Protein AF-A0A9D8W711-F1 (afdb_monomer_lite)

Secondary structure (DSSP, 8-state):
-HHHHHHHHHT--SS-THHHHHHTTSS--HHHHHTT-SSTTHHHHHHHHHHHHHTT-S-HHHHHHTTTTGGG---HHHHHHHHHHTTT---S-HHHHGGGGG-SSHHHHHHHHHHHHHH-HHHHHHHHHHHTS-S-HHHHHHHHHHHT--

Foldseek 3Di:
DLVVLCVLLVPDPVPDCVSLVVNLPDPDDLVVLLVPAPHPSLLSSLVSLLSNLVVVNHDPVSLQSLQVSLLVHDDLNSNLSNLVSCVRRLNHALVSLVVQCPPPDPSSVQSSLVSNCSRPVVVSVVVLVVQCPDPDPSSVVSSVVSVVPD

Sequence (150 aa):
MATDALAALYAFDGKRVAGLKALVKADIADADLLALLPGSHEIAATWVLKARLEAGLLGDAAQRQVFEPLPQLTEPDAILHLLQMVQLAPFASADDVRPFLTHKRTLVRVWALDALARLAPDEAAPLIEAALDDPSAAMRARARALATGS

pLDDT: mean 93.42, std 9.05, range [46.47, 98.62]

Radius of gyration: 15.82 Å; chains: 1; bounding box: 37×27×43 Å

Structure (mmCIF, N/CA/C/O backbone):
data_AF-A0A9D8W711-F1
#
_entry.id   AF-A0A9D8W711-F1
#
loop_
_atom_site.group_PDB
_atom_site.id
_atom_site.type_symbol
_atom_site.label_atom_id
_atom_site.label_alt_id
_atom_site.label_comp_id
_atom_site.label_asym_id
_atom_site.label_entity_id
_atom_site.label_seq_id
_atom_site.pdbx_PDB_ins_code
_atom_site.Cartn_x
_atom_site.Cartn_y
_atom_site.Cartn_z
_atom_site.occupancy
_atom_site.B_iso_or_equiv
_atom_site.auth_seq_id
_atom_site.auth_comp_id
_atom_site.auth_asym_id
_atom_site.auth_atom_id
_atom_site.pdbx_PDB_model_num
ATOM 1 N N . MET A 1 1 ? 19.440 -0.375 -24.097 1.00 46.47 1 MET A N 1
ATOM 2 C CA . MET A 1 1 ? 18.095 -0.971 -24.262 1.00 46.47 1 MET A CA 1
ATOM 3 C C . MET A 1 1 ? 17.145 -0.625 -23.117 1.00 46.47 1 MET A C 1
ATOM 5 O O . MET A 1 1 ? 16.000 -0.345 -23.426 1.00 46.47 1 MET A O 1
ATOM 9 N N . ALA A 1 2 ? 17.584 -0.538 -21.852 1.00 50.62 2 ALA A N 1
ATOM 10 C CA . ALA A 1 2 ? 16.719 -0.125 -20.729 1.00 50.62 2 ALA A CA 1
ATOM 11 C C . ALA A 1 2 ? 15.992 1.233 -20.916 1.00 50.62 2 ALA A C 1
ATOM 13 O O . ALA A 1 2 ? 14.893 1.432 -20.406 1.00 50.62 2 ALA A O 1
ATOM 14 N N . THR A 1 3 ? 16.577 2.157 -21.688 1.00 54.62 3 THR A N 1
ATOM 15 C CA . THR A 1 3 ? 16.094 3.536 -21.877 1.00 54.62 3 THR A CA 1
ATOM 16 C C . THR A 1 3 ? 14.669 3.653 -22.427 1.00 54.62 3 THR A C 1
ATOM 18 O O . THR A 1 3 ? 13.970 4.602 -22.086 1.00 54.62 3 THR A O 1
ATOM 21 N N . ASP A 1 4 ? 14.236 2.706 -23.263 1.00 64.06 4 ASP A N 1
ATOM 22 C CA . ASP A 1 4 ? 12.923 2.753 -23.928 1.00 64.06 4 ASP A CA 1
ATOM 23 C C . ASP A 1 4 ? 11.800 2.215 -23.017 1.00 64.06 4 ASP A C 1
ATOM 25 O O . ASP A 1 4 ? 10.657 2.662 -23.068 1.00 64.06 4 ASP A O 1
ATOM 29 N N . ALA A 1 5 ? 12.138 1.308 -22.093 1.00 67.38 5 ALA A N 1
ATOM 30 C CA . ALA A 1 5 ? 11.189 0.757 -21.130 1.00 67.38 5 ALA A CA 1
ATOM 31 C C . ALA A 1 5 ? 10.781 1.793 -20.063 1.00 67.38 5 ALA A C 1
ATOM 33 O O . ALA A 1 5 ? 9.602 1.915 -19.726 1.00 67.38 5 ALA A O 1
ATOM 34 N N . LEU A 1 6 ? 11.730 2.604 -19.580 1.00 78.44 6 LEU A N 1
ATOM 35 C CA . LEU A 1 6 ? 11.444 3.675 -18.615 1.00 78.44 6 LEU A CA 1
ATOM 36 C C . LEU A 1 6 ? 10.614 4.822 -19.225 1.00 78.44 6 LEU A C 1
ATOM 38 O O . LEU A 1 6 ? 9.893 5.507 -18.500 1.00 78.44 6 LEU A O 1
ATOM 42 N N . ALA A 1 7 ? 10.625 5.000 -20.553 1.00 83.56 7 ALA A N 1
ATOM 43 C CA . ALA A 1 7 ? 9.839 6.040 -21.222 1.00 83.56 7 ALA A CA 1
ATOM 44 C C . ALA A 1 7 ? 8.327 5.920 -20.944 1.00 83.56 7 ALA A C 1
ATOM 46 O O . ALA A 1 7 ? 7.639 6.934 -20.829 1.00 83.56 7 ALA A O 1
ATOM 47 N N . ALA A 1 8 ? 7.804 4.703 -20.755 1.00 82.75 8 ALA A N 1
ATOM 48 C CA . ALA A 1 8 ? 6.397 4.489 -20.413 1.00 82.75 8 ALA A CA 1
ATOM 49 C C . ALA A 1 8 ? 6.047 4.826 -18.945 1.00 82.75 8 ALA A C 1
ATOM 51 O O . ALA A 1 8 ? 4.877 5.083 -18.661 1.00 82.75 8 ALA A O 1
ATOM 52 N N . LEU A 1 9 ? 7.028 4.876 -18.030 1.00 85.25 9 LEU A N 1
ATOM 53 C CA . LEU A 1 9 ? 6.849 5.430 -16.676 1.00 85.25 9 LEU A CA 1
ATOM 54 C C . LEU A 1 9 ? 6.769 6.958 -16.738 1.00 85.25 9 LEU A C 1
ATOM 56 O O . LEU A 1 9 ? 5.884 7.561 -16.135 1.00 85.25 9 LEU A O 1
ATOM 60 N N . TYR A 1 10 ? 7.659 7.578 -17.516 1.00 86.25 10 TYR A N 1
ATOM 61 C CA . TYR A 1 10 ? 7.712 9.033 -17.685 1.00 86.25 10 TYR A CA 1
ATOM 62 C C . TYR A 1 10 ? 6.515 9.589 -18.471 1.00 86.25 10 TYR A C 1
ATOM 64 O O . TYR A 1 10 ? 6.085 10.711 -18.223 1.00 86.25 10 TYR A O 1
ATOM 72 N N . ALA A 1 11 ? 5.934 8.797 -19.378 1.00 87.12 11 ALA A N 1
ATOM 73 C CA . ALA A 1 11 ? 4.733 9.146 -20.137 1.00 87.12 11 ALA A CA 1
ATOM 74 C C . ALA A 1 11 ? 3.404 8.876 -19.394 1.00 87.12 11 ALA A C 1
ATOM 76 O O . ALA A 1 11 ? 2.330 9.064 -19.977 1.00 87.12 11 ALA A O 1
ATOM 77 N N . PHE A 1 12 ? 3.439 8.406 -18.140 1.00 88.81 12 PHE A N 1
ATOM 78 C CA . PHE A 1 12 ? 2.226 8.118 -17.375 1.00 88.81 12 PHE A CA 1
ATOM 79 C C . PHE A 1 12 ? 1.493 9.404 -16.963 1.00 88.81 12 PHE A C 1
ATOM 81 O O . PHE A 1 12 ? 2.056 10.296 -16.340 1.00 88.81 12 PHE A O 1
ATOM 88 N N . ASP A 1 13 ? 0.198 9.474 -17.275 1.00 85.38 13 ASP A N 1
ATOM 89 C CA . ASP A 1 13 ? -0.653 10.660 -17.099 1.00 85.38 13 ASP A CA 1
ATOM 90 C C . ASP A 1 13 ? -1.616 10.567 -15.899 1.00 85.38 13 ASP A C 1
ATOM 92 O O . ASP A 1 13 ? -2.645 11.246 -15.859 1.00 85.38 13 ASP A O 1
ATOM 96 N N . GLY A 1 14 ? -1.341 9.660 -14.958 1.00 85.31 14 GLY A N 1
ATOM 97 C CA . GLY A 1 14 ? -2.232 9.360 -13.835 1.00 85.31 14 GLY A CA 1
ATOM 98 C C . GLY A 1 14 ? -3.449 8.493 -14.191 1.00 85.31 14 GLY A C 1
ATOM 99 O O . GLY A 1 14 ? -4.233 8.173 -13.301 1.00 85.31 14 GLY A O 1
ATOM 100 N N . LYS A 1 15 ? -3.652 8.114 -15.466 1.00 85.50 15 LYS A N 1
ATOM 101 C CA . LYS A 1 15 ? -4.877 7.425 -15.926 1.00 85.50 15 LYS A CA 1
ATOM 102 C C . LYS A 1 15 ? -4.605 6.182 -16.774 1.00 85.50 15 LYS A C 1
ATOM 104 O O . LYS A 1 15 ? -5.235 5.143 -16.575 1.00 85.50 15 LYS A O 1
ATOM 109 N N . ARG A 1 16 ? -3.701 6.261 -17.752 1.00 88.06 16 ARG A N 1
ATOM 110 C CA . ARG A 1 16 ? -3.500 5.212 -18.767 1.00 88.06 16 ARG A CA 1
ATOM 111 C C . ARG A 1 16 ? -2.451 4.187 -18.338 1.00 88.06 16 ARG A C 1
ATOM 113 O O . ARG A 1 16 ? -1.290 4.253 -18.723 1.00 88.06 16 ARG A O 1
ATOM 120 N N . VAL A 1 17 ? -2.895 3.154 -17.623 1.00 90.69 17 VAL A N 1
ATOM 121 C CA . VAL A 1 17 ? -2.038 2.039 -17.156 1.00 90.69 17 VAL A CA 1
ATOM 122 C C . VAL A 1 17 ? -1.592 1.056 -18.255 1.00 90.69 17 VAL A C 1
ATOM 124 O O . VAL A 1 17 ? -0.919 0.074 -17.959 1.00 90.69 17 VAL A O 1
ATOM 127 N N . ALA A 1 18 ? -1.968 1.261 -19.523 1.00 89.12 1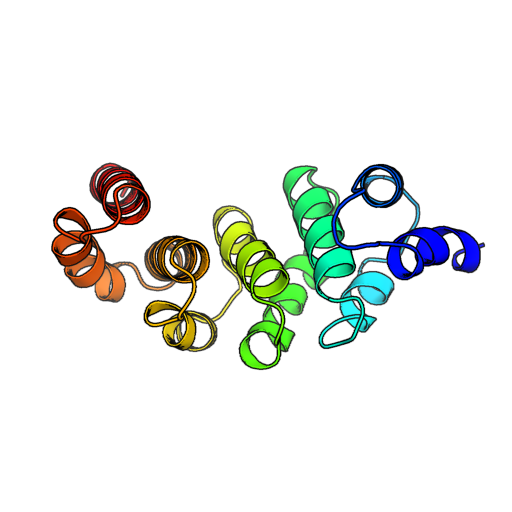8 ALA A N 1
ATOM 128 C CA . ALA A 1 18 ? -1.622 0.341 -20.614 1.00 89.12 18 ALA A CA 1
ATOM 129 C C . ALA A 1 18 ? -0.103 0.254 -20.857 1.00 89.12 18 ALA A C 1
ATOM 131 O O . ALA A 1 18 ? 0.414 -0.846 -21.032 1.00 89.12 18 ALA A O 1
ATOM 132 N N . GLY A 1 19 ? 0.607 1.389 -20.790 1.00 86.75 19 GLY A N 1
ATOM 133 C CA . GLY A 1 19 ? 2.072 1.414 -20.841 1.00 86.75 19 GLY A CA 1
ATOM 134 C C . GLY A 1 19 ? 2.685 0.680 -19.648 1.00 86.75 19 GLY A C 1
ATOM 135 O O . GLY A 1 19 ? 3.489 -0.226 -19.833 1.00 86.75 19 GLY A O 1
ATOM 136 N N . LEU A 1 20 ? 2.213 0.978 -18.431 1.00 92.38 20 LEU A N 1
ATOM 137 C CA . LEU A 1 20 ? 2.686 0.335 -17.199 1.00 92.38 20 LEU A CA 1
ATOM 138 C C . LEU A 1 20 ? 2.504 -1.194 -17.216 1.00 92.38 20 LEU A C 1
ATOM 140 O O . LEU A 1 20 ? 3.392 -1.928 -16.791 1.00 92.38 20 LEU A O 1
ATOM 144 N N . LYS A 1 21 ? 1.387 -1.695 -17.766 1.00 92.56 21 LYS A N 1
ATOM 145 C CA . LYS A 1 21 ? 1.130 -3.138 -17.938 1.00 92.56 21 LYS A CA 1
ATOM 146 C C . LYS A 1 21 ? 2.190 -3.842 -18.786 1.00 92.56 21 LYS A C 1
ATOM 148 O O . LYS A 1 21 ? 2.509 -4.990 -18.490 1.00 92.56 21 LYS A O 1
ATOM 153 N N . ALA A 1 22 ? 2.735 -3.180 -19.809 1.00 90.69 22 ALA A N 1
ATOM 154 C CA . ALA A 1 22 ? 3.809 -3.749 -20.623 1.00 90.69 22 ALA A CA 1
ATOM 155 C C . ALA A 1 22 ? 5.111 -3.914 -19.816 1.00 90.69 22 ALA A C 1
ATOM 157 O O . ALA A 1 22 ? 5.841 -4.881 -20.022 1.00 90.69 22 ALA A O 1
ATOM 158 N N . LEU A 1 23 ? 5.361 -3.024 -18.848 1.00 91.50 23 LEU A N 1
ATOM 159 C CA . LEU A 1 23 ? 6.575 -3.030 -18.024 1.00 91.50 23 LEU A CA 1
ATOM 160 C C . LEU A 1 23 ? 6.611 -4.155 -16.984 1.00 91.50 23 LEU A C 1
ATOM 162 O O . LEU A 1 23 ? 7.691 -4.575 -16.583 1.00 91.50 23 LEU A O 1
ATOM 166 N N . VAL A 1 24 ? 5.454 -4.693 -16.577 1.00 93.75 24 VAL A N 1
ATOM 167 C CA . VAL A 1 24 ? 5.372 -5.763 -15.562 1.00 93.75 24 VAL A CA 1
ATOM 168 C C . VAL A 1 24 ? 6.236 -6.970 -15.941 1.00 93.75 24 VAL A C 1
ATOM 170 O O . VAL A 1 24 ? 6.942 -7.507 -15.093 1.00 93.75 24 VAL A O 1
ATOM 173 N N . LYS A 1 25 ? 6.221 -7.362 -17.222 1.00 91.38 25 LYS A N 1
ATOM 174 C CA . LYS A 1 25 ? 7.005 -8.485 -17.766 1.00 91.38 25 LYS A CA 1
ATOM 175 C C . LYS A 1 25 ? 8.220 -8.044 -18.590 1.00 91.38 25 LYS A C 1
ATOM 177 O O . LYS A 1 25 ? 8.819 -8.875 -19.266 1.00 91.38 25 LYS A O 1
ATOM 182 N N . ALA A 1 26 ? 8.547 -6.753 -18.586 1.00 90.94 26 ALA A N 1
ATOM 183 C CA . ALA A 1 26 ? 9.720 -6.251 -19.283 1.00 90.94 26 ALA A CA 1
ATOM 184 C C . ALA A 1 26 ? 11.001 -6.572 -18.500 1.00 90.94 26 ALA A C 1
ATOM 186 O O . ALA A 1 26 ? 10.990 -6.690 -17.269 1.00 90.94 26 ALA A O 1
ATOM 187 N N . ASP A 1 27 ? 12.104 -6.669 -19.241 1.00 90.06 27 ASP A N 1
ATOM 188 C CA . ASP A 1 27 ? 13.460 -6.793 -18.709 1.00 90.06 27 ASP A CA 1
ATOM 189 C C . ASP A 1 27 ? 13.934 -5.425 -18.187 1.00 90.06 27 ASP A C 1
ATOM 191 O O . ASP A 1 27 ? 14.616 -4.656 -18.866 1.00 90.06 27 ASP A O 1
ATOM 195 N N . ILE A 1 28 ? 13.437 -5.083 -16.998 1.00 90.81 28 ILE A N 1
ATOM 196 C CA . ILE A 1 28 ? 13.785 -3.900 -16.208 1.00 90.81 28 ILE A CA 1
ATOM 197 C C . ILE A 1 28 ? 14.270 -4.420 -14.860 1.00 90.81 28 ILE A C 1
ATOM 199 O O . ILE A 1 28 ? 13.612 -5.286 -14.267 1.00 90.81 28 ILE A O 1
ATOM 203 N N . ALA A 1 29 ? 15.394 -3.900 -14.369 1.00 93.38 29 ALA A N 1
ATOM 204 C CA . ALA A 1 29 ? 15.876 -4.249 -13.043 1.00 93.38 29 ALA A CA 1
ATOM 205 C C . ALA A 1 29 ? 14.961 -3.631 -11.979 1.00 93.38 29 ALA A C 1
ATOM 207 O O . ALA A 1 29 ? 14.583 -2.464 -12.073 1.00 93.38 29 ALA A O 1
ATOM 208 N N . ASP A 1 30 ? 14.644 -4.382 -10.924 1.00 95.12 30 ASP A N 1
ATOM 209 C CA . ASP A 1 30 ? 13.812 -3.857 -9.834 1.00 95.12 30 ASP A CA 1
ATOM 210 C C . ASP A 1 30 ? 14.460 -2.620 -9.173 1.00 95.12 30 ASP A C 1
ATOM 212 O O . ASP A 1 30 ? 13.758 -1.699 -8.765 1.00 95.12 30 ASP A O 1
ATOM 216 N N . ALA A 1 31 ? 15.797 -2.544 -9.166 1.00 94.62 31 ALA A N 1
ATOM 217 C CA . ALA A 1 31 ? 16.557 -1.377 -8.717 1.00 94.62 31 ALA A CA 1
ATOM 218 C C . ALA A 1 31 ? 16.263 -0.096 -9.528 1.00 94.62 31 ALA A C 1
ATOM 220 O O . ALA A 1 31 ? 16.203 0.980 -8.939 1.00 94.62 31 ALA A O 1
ATOM 221 N N . ASP A 1 32 ? 16.017 -0.197 -10.841 1.00 93.94 32 ASP A N 1
ATOM 222 C CA . ASP A 1 32 ? 15.665 0.961 -11.680 1.00 93.94 32 ASP A CA 1
ATOM 223 C C . ASP A 1 32 ? 14.264 1.493 -11.337 1.00 93.94 32 ASP A C 1
ATOM 225 O O . ASP A 1 32 ? 14.010 2.692 -11.421 1.00 93.94 32 ASP A O 1
ATOM 229 N N . LEU A 1 33 ? 13.348 0.605 -10.928 1.00 94.62 33 LEU A N 1
ATOM 230 C CA . LEU A 1 33 ? 12.010 0.976 -10.459 1.00 94.62 33 LEU A CA 1
ATOM 231 C C . LEU A 1 33 ? 12.051 1.574 -9.045 1.00 94.62 33 LEU A C 1
ATOM 233 O O . LEU A 1 33 ? 11.338 2.538 -8.772 1.00 94.62 33 LEU A O 1
ATOM 237 N N . LEU A 1 34 ? 12.885 1.023 -8.158 1.00 95.69 34 LEU A N 1
ATOM 238 C CA . LEU A 1 34 ? 13.090 1.529 -6.796 1.00 95.69 34 LEU A CA 1
ATOM 239 C C . LEU A 1 34 ? 13.758 2.911 -6.790 1.00 95.69 34 LEU A C 1
ATOM 241 O O . LEU A 1 34 ? 13.358 3.770 -6.012 1.00 95.69 34 LEU A O 1
ATOM 245 N N . ALA A 1 35 ? 14.700 3.169 -7.703 1.00 94.31 35 ALA A N 1
ATOM 246 C CA . ALA A 1 35 ? 15.376 4.463 -7.849 1.00 94.31 35 ALA A CA 1
ATOM 247 C C . ALA A 1 35 ? 14.449 5.632 -8.255 1.00 94.31 35 ALA A C 1
ATOM 249 O O . ALA A 1 35 ? 14.879 6.784 -8.260 1.00 94.31 35 ALA A O 1
ATOM 250 N N . LEU A 1 36 ? 13.182 5.356 -8.589 1.00 92.62 36 LEU A N 1
ATOM 251 C CA . LEU A 1 36 ? 12.145 6.359 -8.855 1.00 92.62 36 LEU A CA 1
ATOM 252 C C . LEU A 1 36 ? 11.330 6.740 -7.603 1.00 92.62 36 LEU A C 1
ATOM 254 O O . LEU A 1 36 ? 10.366 7.501 -7.723 1.00 92.62 36 LEU A O 1
ATOM 258 N N . LEU A 1 37 ? 11.678 6.196 -6.429 1.00 93.75 37 LEU A N 1
ATOM 259 C CA . LEU A 1 37 ? 11.002 6.424 -5.152 1.00 93.75 37 LEU A CA 1
ATOM 260 C C . LEU A 1 37 ? 11.938 7.117 -4.137 1.00 93.75 37 LEU A C 1
ATOM 262 O O . LEU A 1 37 ? 13.053 6.637 -3.933 1.00 93.75 37 LEU A O 1
ATOM 266 N N . PRO A 1 38 ? 11.488 8.173 -3.431 1.00 91.44 38 PRO A N 1
ATOM 267 C CA . PRO A 1 38 ? 10.322 9.014 -3.730 1.00 91.44 38 PRO A CA 1
ATOM 268 C C . PRO A 1 38 ? 10.573 9.905 -4.963 1.00 91.44 38 PRO A C 1
ATOM 270 O O . PRO A 1 38 ? 11.722 10.166 -5.325 1.00 91.44 38 PRO A O 1
ATOM 273 N N . GLY A 1 39 ? 9.520 10.430 -5.596 1.00 88.56 39 GLY A N 1
ATOM 274 C CA . GLY A 1 39 ? 9.687 11.379 -6.702 1.00 88.56 39 GLY A CA 1
ATOM 275 C C . GLY A 1 39 ? 8.513 11.497 -7.673 1.00 88.56 39 GLY A C 1
ATOM 276 O O . GLY A 1 39 ? 7.459 10.892 -7.511 1.00 88.56 39 GLY A O 1
ATOM 277 N N . SER A 1 40 ? 8.717 12.255 -8.756 1.00 88.69 40 SER A N 1
ATOM 278 C CA . SER A 1 40 ? 7.691 12.596 -9.763 1.00 88.69 40 SER A CA 1
ATOM 279 C C . SER A 1 40 ? 7.040 11.408 -10.482 1.00 88.69 40 SER A C 1
ATOM 281 O O . SER A 1 40 ? 6.046 11.588 -11.185 1.00 88.69 40 SER A O 1
ATOM 283 N N . HIS A 1 41 ? 7.591 10.202 -10.336 1.00 92.62 41 HIS A N 1
ATOM 284 C CA . HIS A 1 41 ? 7.103 8.980 -10.974 1.00 92.62 41 HIS A CA 1
ATOM 285 C C . HIS A 1 41 ? 6.644 7.921 -9.965 1.00 92.62 41 HIS A C 1
ATOM 287 O O . HIS A 1 41 ? 6.350 6.795 -10.366 1.00 92.62 41 HIS A O 1
ATOM 293 N N . GLU A 1 42 ? 6.518 8.267 -8.679 1.00 94.31 42 GLU A N 1
ATOM 294 C CA . GLU A 1 42 ? 6.242 7.293 -7.620 1.00 94.31 42 GLU A CA 1
ATOM 295 C C . GLU A 1 42 ? 4.917 6.539 -7.807 1.00 94.31 42 GLU A C 1
ATOM 297 O O . GLU A 1 42 ? 4.873 5.333 -7.573 1.00 94.31 42 GLU A O 1
ATOM 302 N N . ILE A 1 43 ? 3.865 7.166 -8.351 1.00 95.88 43 ILE A N 1
ATOM 303 C CA . ILE A 1 43 ? 2.613 6.456 -8.690 1.00 95.88 43 ILE A CA 1
ATOM 304 C C . ILE A 1 43 ? 2.857 5.379 -9.760 1.00 95.88 43 ILE A C 1
ATOM 306 O O . ILE A 1 43 ? 2.371 4.257 -9.626 1.00 95.88 43 ILE A O 1
ATOM 310 N N . ALA A 1 44 ? 3.608 5.702 -10.818 1.00 95.81 44 ALA A N 1
ATOM 311 C CA . ALA A 1 44 ? 3.886 4.779 -11.919 1.00 95.81 44 ALA A CA 1
ATOM 312 C C . ALA A 1 44 ? 4.808 3.632 -11.475 1.00 95.81 44 ALA A C 1
ATOM 314 O O . ALA A 1 44 ? 4.528 2.467 -11.758 1.00 95.81 44 ALA A O 1
ATOM 315 N N . ALA A 1 45 ? 5.875 3.963 -10.745 1.00 96.31 45 ALA A N 1
ATOM 316 C CA . ALA A 1 45 ? 6.846 3.005 -10.232 1.00 96.31 45 ALA A CA 1
ATOM 317 C C . ALA A 1 45 ? 6.207 2.039 -9.221 1.00 96.31 45 ALA A C 1
ATOM 319 O O . ALA A 1 45 ? 6.263 0.827 -9.425 1.00 96.31 45 ALA A O 1
ATOM 320 N N . THR A 1 46 ? 5.515 2.547 -8.192 1.00 97.38 46 THR A N 1
ATOM 321 C CA . THR A 1 46 ? 4.822 1.696 -7.203 1.00 97.38 46 THR A CA 1
ATOM 322 C C . THR A 1 46 ? 3.729 0.829 -7.830 1.00 97.38 46 THR A C 1
ATOM 324 O O . THR A 1 46 ? 3.559 -0.316 -7.415 1.00 97.38 46 THR A O 1
ATOM 327 N N . TRP A 1 47 ? 3.029 1.311 -8.866 1.00 97.44 47 TRP A N 1
ATOM 328 C CA . TRP A 1 47 ? 2.058 0.499 -9.605 1.00 97.44 47 TRP A CA 1
ATOM 329 C C . TRP A 1 47 ? 2.730 -0.708 -10.280 1.00 97.44 47 TRP A C 1
ATOM 331 O O . TRP A 1 47 ? 2.234 -1.830 -10.168 1.00 97.44 47 TRP A O 1
ATOM 341 N N . VAL A 1 48 ? 3.873 -0.502 -10.951 1.00 97.31 48 VAL A N 1
ATOM 342 C CA . VAL A 1 48 ? 4.615 -1.586 -11.624 1.00 97.31 48 VAL A CA 1
ATOM 343 C C . VAL A 1 48 ? 5.243 -2.539 -10.606 1.00 97.31 48 VAL A C 1
ATOM 345 O O . VAL A 1 48 ? 5.137 -3.750 -10.783 1.00 97.31 48 VAL A O 1
ATOM 348 N N . LEU A 1 49 ? 5.835 -2.021 -9.526 1.00 97.81 49 LEU A N 1
ATOM 349 C CA . LEU A 1 49 ? 6.405 -2.816 -8.430 1.00 97.81 49 LEU A CA 1
ATOM 350 C C . LEU A 1 49 ? 5.343 -3.712 -7.776 1.00 97.81 49 LEU A C 1
ATOM 352 O O . LEU A 1 49 ? 5.553 -4.919 -7.641 1.00 97.81 49 LEU A O 1
ATOM 356 N N . LYS A 1 50 ? 4.160 -3.161 -7.470 1.00 98.06 50 LYS A N 1
ATOM 357 C CA . LYS A 1 50 ? 3.017 -3.932 -6.965 1.00 98.06 50 LYS A CA 1
ATOM 358 C C . LYS A 1 50 ? 2.580 -5.013 -7.957 1.00 98.06 50 LYS A C 1
ATOM 360 O O . LYS A 1 50 ? 2.424 -6.166 -7.566 1.00 98.06 50 LYS A O 1
ATOM 365 N N . ALA A 1 51 ? 2.417 -4.667 -9.233 1.00 97.50 51 ALA A N 1
ATOM 366 C CA . ALA A 1 51 ? 1.996 -5.619 -10.259 1.00 97.50 51 ALA A CA 1
ATOM 367 C C . ALA A 1 51 ? 3.041 -6.727 -10.521 1.00 97.50 51 ALA A C 1
ATOM 369 O O . ALA A 1 51 ? 2.666 -7.853 -10.846 1.00 97.50 51 ALA A O 1
ATOM 370 N N . ARG A 1 52 ? 4.342 -6.440 -10.353 1.00 97.88 52 ARG A N 1
ATOM 371 C CA . ARG A 1 52 ? 5.422 -7.445 -10.384 1.00 97.88 52 ARG A CA 1
ATOM 372 C C . ARG A 1 52 ? 5.364 -8.366 -9.169 1.00 97.88 52 ARG A C 1
ATOM 374 O O . ARG A 1 52 ? 5.489 -9.573 -9.350 1.00 97.88 52 ARG A O 1
ATOM 381 N N . LEU A 1 53 ? 5.103 -7.842 -7.969 1.00 97.88 53 LEU A N 1
ATOM 382 C CA . LEU A 1 53 ? 4.908 -8.664 -6.769 1.00 97.88 53 LEU A CA 1
ATOM 383 C C . LEU A 1 53 ? 3.697 -9.599 -6.912 1.00 97.88 53 LEU A C 1
ATOM 385 O O . LEU A 1 53 ? 3.826 -10.800 -6.698 1.00 97.88 53 LEU A O 1
ATOM 389 N N . GLU A 1 54 ? 2.552 -9.082 -7.365 1.00 97.50 54 GLU A N 1
ATOM 390 C CA . GLU A 1 54 ? 1.341 -9.878 -7.636 1.00 97.50 54 GLU A CA 1
ATOM 391 C C . GLU A 1 54 ? 1.553 -10.968 -8.703 1.00 97.50 54 GLU A C 1
ATOM 393 O O . GLU A 1 54 ? 0.854 -11.979 -8.701 1.00 97.50 54 GLU A O 1
ATOM 398 N N . ALA A 1 55 ? 2.522 -10.783 -9.604 1.00 96.69 55 ALA A N 1
ATOM 399 C CA . ALA A 1 55 ? 2.895 -11.754 -10.631 1.00 96.69 55 ALA A CA 1
ATOM 400 C C . ALA A 1 55 ? 4.023 -12.722 -10.211 1.00 96.69 55 ALA A C 1
ATOM 402 O O . ALA A 1 55 ? 4.395 -13.576 -11.016 1.00 96.69 55 ALA A O 1
ATOM 403 N N . GLY A 1 56 ? 4.589 -12.589 -9.004 1.00 96.50 56 GLY A N 1
ATOM 404 C CA . GLY A 1 56 ? 5.755 -13.369 -8.562 1.00 96.50 56 GLY A CA 1
ATOM 405 C C . GLY A 1 56 ? 7.060 -13.018 -9.295 1.00 96.50 56 GLY A C 1
ATOM 406 O O . GLY A 1 56 ? 7.935 -13.868 -9.426 1.00 96.50 56 GLY A O 1
ATOM 407 N N . LEU A 1 57 ? 7.171 -11.790 -9.814 1.00 96.75 57 LEU A N 1
ATOM 408 C CA . LEU A 1 57 ? 8.294 -11.297 -10.627 1.00 96.75 57 LEU A CA 1
ATOM 409 C C . LEU A 1 57 ? 9.206 -10.295 -9.895 1.00 96.75 57 LEU A C 1
ATOM 411 O O . LEU A 1 57 ? 10.222 -9.899 -10.457 1.00 96.75 57 LEU A O 1
ATOM 415 N N . LEU A 1 58 ? 8.840 -9.855 -8.687 1.00 96.75 58 LEU A N 1
ATOM 416 C CA . LEU A 1 58 ? 9.640 -8.929 -7.875 1.00 96.75 58 LEU A CA 1
ATOM 417 C C . LEU A 1 58 ? 10.612 -9.724 -6.989 1.00 96.75 58 LEU A C 1
ATOM 419 O O . LEU A 1 58 ? 10.165 -10.552 -6.195 1.00 96.75 58 LEU A O 1
ATOM 423 N N . GLY A 1 59 ? 11.920 -9.485 -7.102 1.00 95.75 59 GLY A N 1
ATOM 424 C CA . GLY A 1 59 ? 12.930 -10.249 -6.358 1.00 95.75 59 GLY A CA 1
ATOM 425 C C . GLY A 1 59 ? 12.935 -9.961 -4.850 1.00 95.75 59 GLY A C 1
ATOM 426 O O . GLY A 1 59 ? 12.685 -8.833 -4.432 1.00 95.75 59 GLY A O 1
ATOM 427 N N . ASP A 1 60 ? 13.273 -10.954 -4.021 1.00 94.06 60 ASP A N 1
ATOM 428 C CA . ASP A 1 60 ? 13.209 -10.893 -2.545 1.00 94.06 60 ASP A CA 1
ATOM 429 C C . ASP A 1 60 ? 13.891 -9.665 -1.913 1.00 94.06 60 ASP A C 1
ATOM 431 O O . ASP A 1 60 ? 13.409 -9.121 -0.918 1.00 94.06 60 ASP A O 1
ATOM 435 N N . ALA A 1 61 ? 15.015 -9.212 -2.480 1.00 95.69 61 ALA A N 1
ATOM 436 C CA . ALA A 1 61 ? 15.699 -8.001 -2.027 1.00 95.69 61 ALA A CA 1
ATOM 437 C C . ALA A 1 61 ? 14.855 -6.742 -2.298 1.00 95.69 61 ALA A C 1
ATOM 439 O O . ALA A 1 61 ? 14.663 -5.919 -1.403 1.00 95.69 61 ALA A O 1
ATOM 440 N N . ALA A 1 62 ? 14.279 -6.639 -3.499 1.00 96.94 62 ALA A N 1
ATOM 441 C CA . ALA A 1 62 ? 13.403 -5.539 -3.879 1.00 96.94 62 ALA A CA 1
ATOM 442 C C . ALA A 1 62 ? 12.086 -5.551 -3.088 1.00 96.94 62 ALA A C 1
ATOM 444 O O . ALA A 1 62 ? 11.611 -4.491 -2.695 1.00 96.94 62 ALA A O 1
ATOM 445 N N . GLN A 1 63 ? 11.536 -6.730 -2.770 1.00 96.62 63 GLN A N 1
ATOM 446 C CA . GLN A 1 63 ? 10.357 -6.859 -1.902 1.00 96.62 63 GLN A CA 1
ATOM 447 C C . GLN A 1 63 ? 10.561 -6.238 -0.512 1.00 96.62 63 GLN A C 1
ATOM 449 O O . GLN A 1 63 ? 9.591 -5.801 0.098 1.00 96.62 63 GLN A O 1
ATOM 454 N N . ARG A 1 64 ? 11.798 -6.201 -0.001 1.00 95.19 64 ARG A N 1
ATOM 455 C CA . ARG A 1 64 ? 12.138 -5.550 1.276 1.00 95.19 64 ARG A CA 1
ATOM 456 C C . ARG A 1 64 ? 12.389 -4.055 1.085 1.00 95.19 64 ARG A C 1
ATOM 458 O O . ARG A 1 64 ? 11.770 -3.243 1.765 1.00 95.19 64 ARG A O 1
ATOM 465 N N . GLN A 1 65 ? 13.233 -3.705 0.113 1.00 96.81 65 GLN A N 1
ATOM 466 C CA . GLN A 1 65 ? 13.636 -2.322 -0.177 1.00 96.81 65 GLN A CA 1
ATOM 467 C C . GLN A 1 65 ? 12.466 -1.416 -0.580 1.00 96.81 65 GLN A C 1
ATOM 469 O O . GLN A 1 65 ? 12.501 -0.215 -0.334 1.00 96.81 65 GLN A O 1
ATOM 474 N N . VAL A 1 66 ? 11.399 -1.974 -1.165 1.00 96.88 66 VAL A N 1
ATOM 475 C CA . VAL A 1 66 ? 10.243 -1.197 -1.639 1.00 96.88 66 VAL A CA 1
ATOM 476 C C . VAL A 1 66 ? 9.523 -0.403 -0.542 1.00 96.88 66 VAL A C 1
ATOM 478 O O . VAL A 1 66 ? 8.821 0.554 -0.857 1.00 96.88 66 VAL A O 1
ATOM 481 N N . PHE A 1 67 ? 9.704 -0.768 0.731 1.00 97.00 67 PHE A N 1
ATOM 482 C CA . PHE A 1 67 ? 9.088 -0.085 1.870 1.00 97.00 67 PHE A CA 1
ATOM 483 C C . PHE A 1 67 ? 9.970 1.003 2.499 1.00 97.00 67 PHE A C 1
ATOM 485 O O . PHE A 1 67 ? 9.433 1.877 3.170 1.00 97.00 67 PHE A O 1
ATOM 492 N N . GLU A 1 68 ? 11.282 1.014 2.238 1.00 96.19 68 GLU A N 1
ATOM 493 C CA . GLU A 1 68 ? 12.209 2.049 2.729 1.00 96.19 68 GLU A CA 1
ATOM 494 C C . GLU A 1 68 ? 11.771 3.499 2.404 1.00 96.19 68 GLU A C 1
ATOM 496 O O . GLU A 1 68 ? 11.873 4.343 3.296 1.00 96.19 68 GLU A O 1
ATOM 501 N N . PRO A 1 69 ? 11.242 3.826 1.199 1.00 95.94 69 PRO A N 1
ATOM 502 C CA . PRO A 1 69 ? 10.782 5.179 0.875 1.00 95.94 69 PRO A CA 1
ATOM 503 C C . PRO A 1 69 ? 9.357 5.505 1.369 1.00 95.94 69 PRO A C 1
ATOM 505 O O . PRO A 1 69 ? 8.853 6.595 1.086 1.00 95.94 69 PRO A O 1
ATOM 508 N N . LEU A 1 70 ? 8.659 4.579 2.047 1.00 95.56 70 LEU A N 1
ATOM 509 C CA . LEU A 1 70 ? 7.241 4.737 2.405 1.00 95.56 70 LEU A CA 1
ATOM 510 C C . LEU A 1 70 ? 6.959 6.010 3.239 1.00 95.56 70 LEU A C 1
ATOM 512 O O . LEU A 1 70 ? 6.010 6.717 2.888 1.00 95.56 70 LEU A O 1
ATOM 516 N N . PRO A 1 71 ? 7.759 6.379 4.265 1.00 94.00 71 PRO A N 1
ATOM 517 C CA . PRO A 1 71 ? 7.550 7.617 5.024 1.00 94.00 71 PRO A CA 1
ATOM 518 C C . PRO A 1 71 ? 7.783 8.913 4.227 1.00 94.00 71 PRO A C 1
ATOM 520 O O . PRO A 1 71 ? 7.394 9.985 4.692 1.00 94.00 71 PRO A O 1
ATOM 523 N N . GLN A 1 72 ? 8.437 8.844 3.061 1.00 95.31 72 GLN A N 1
ATOM 524 C CA . GLN A 1 72 ? 8.781 10.000 2.224 1.00 95.31 72 GLN A CA 1
ATOM 525 C C . GLN A 1 72 ? 7.890 10.138 0.978 1.00 95.31 72 GLN A C 1
ATOM 527 O O . GLN A 1 72 ? 7.988 11.154 0.287 1.00 95.31 72 GLN A O 1
ATOM 532 N N . LEU A 1 73 ? 7.019 9.162 0.688 1.00 96.25 73 LEU A N 1
ATOM 533 C CA . LEU A 1 73 ? 6.051 9.271 -0.405 1.00 96.25 73 LEU A CA 1
ATOM 534 C C . LEU A 1 73 ? 5.040 10.394 -0.141 1.00 96.25 73 LEU A C 1
ATOM 536 O O . LEU A 1 73 ? 4.575 10.608 0.980 1.00 96.25 73 LEU A O 1
ATOM 540 N N . THR A 1 74 ? 4.653 11.089 -1.206 1.00 93.44 74 THR A N 1
ATOM 541 C CA . THR A 1 74 ? 3.761 12.259 -1.151 1.00 93.44 74 THR A CA 1
ATOM 542 C C . THR A 1 74 ? 2.431 12.013 -1.856 1.00 93.44 74 THR A C 1
ATOM 544 O O . THR A 1 74 ? 1.396 12.545 -1.441 1.00 93.44 74 THR A O 1
ATOM 547 N N . GLU A 1 75 ? 2.438 11.163 -2.881 1.00 96.12 75 GLU A N 1
ATOM 548 C CA . GLU A 1 75 ? 1.283 10.807 -3.683 1.00 96.12 75 GLU A CA 1
ATOM 549 C C . GLU A 1 75 ? 0.474 9.688 -3.018 1.00 96.12 75 GLU A C 1
ATOM 551 O O . GLU A 1 75 ? 0.945 8.552 -2.884 1.00 96.12 75 GLU A O 1
ATOM 556 N N . PRO A 1 76 ? -0.792 9.937 -2.634 1.00 96.75 76 PRO A N 1
ATOM 557 C CA . PRO A 1 76 ? -1.552 8.955 -1.872 1.00 96.75 76 PRO A CA 1
ATOM 558 C C . PRO A 1 76 ? -1.881 7.661 -2.619 1.00 96.75 76 PRO A C 1
ATOM 560 O O . PRO A 1 76 ? -2.211 6.671 -1.970 1.00 96.75 76 PRO A O 1
ATOM 563 N N . ASP A 1 77 ? -1.829 7.655 -3.954 1.00 96.88 77 ASP A N 1
ATOM 564 C CA . ASP A 1 77 ? -1.981 6.421 -4.733 1.00 96.88 77 ASP A CA 1
ATOM 565 C C . ASP A 1 77 ? -0.690 5.581 -4.709 1.00 96.88 77 ASP A C 1
ATOM 567 O O . ASP A 1 77 ? -0.776 4.357 -4.671 1.00 96.88 77 ASP A O 1
ATOM 571 N N . ALA A 1 78 ? 0.493 6.203 -4.606 1.00 97.75 78 ALA A N 1
ATOM 572 C CA . ALA A 1 78 ? 1.754 5.484 -4.417 1.00 97.75 78 ALA A CA 1
ATOM 573 C C . ALA A 1 78 ? 1.847 4.857 -3.015 1.00 97.75 78 ALA A C 1
ATOM 575 O O . ALA A 1 78 ? 2.137 3.667 -2.884 1.00 97.75 78 ALA A O 1
ATOM 576 N N . ILE A 1 79 ? 1.475 5.622 -1.981 1.00 98.44 79 ILE A N 1
ATOM 577 C CA . ILE A 1 79 ? 1.305 5.120 -0.605 1.00 98.44 79 ILE A CA 1
ATOM 578 C C . ILE A 1 79 ? 0.321 3.937 -0.585 1.00 98.44 79 ILE A C 1
ATOM 580 O O . ILE A 1 79 ? 0.608 2.890 -0.009 1.00 98.44 79 ILE A O 1
ATOM 584 N N . LEU A 1 80 ? -0.834 4.075 -1.248 1.00 98.31 80 LEU A N 1
ATOM 585 C CA . LEU A 1 80 ? -1.847 3.020 -1.341 1.00 98.31 80 LEU A CA 1
ATOM 586 C C . LEU A 1 80 ? -1.302 1.735 -1.983 1.00 98.31 80 LEU A C 1
ATOM 588 O O . LEU A 1 80 ? -1.615 0.649 -1.496 1.00 98.31 80 LEU A O 1
ATOM 592 N N . HIS A 1 81 ? -0.500 1.840 -3.047 1.00 98.25 81 HIS A N 1
ATOM 593 C CA . HIS A 1 81 ? 0.122 0.675 -3.677 1.00 98.25 81 HIS A CA 1
ATOM 594 C C . HIS A 1 81 ? 1.070 -0.052 -2.717 1.00 98.25 81 HIS A C 1
ATOM 596 O O . HIS A 1 81 ? 0.973 -1.271 -2.604 1.00 98.25 81 HIS A O 1
ATOM 602 N N . LEU A 1 82 ? 1.935 0.667 -1.991 1.00 98.31 82 LEU A N 1
ATOM 603 C CA . LEU A 1 82 ? 2.853 0.039 -1.037 1.00 98.31 82 LEU A CA 1
ATOM 604 C C . LEU A 1 82 ? 2.110 -0.619 0.129 1.00 98.31 82 LEU A C 1
ATOM 606 O O . LEU A 1 82 ? 2.355 -1.783 0.427 1.00 98.31 82 LEU A O 1
ATOM 610 N N . LEU A 1 83 ? 1.125 0.054 0.729 1.00 98.44 83 LEU A N 1
ATOM 611 C CA . LEU A 1 83 ? 0.308 -0.545 1.794 1.00 98.44 83 LEU A CA 1
ATOM 612 C C . LEU A 1 83 ? -0.420 -1.819 1.320 1.00 98.44 83 LEU A C 1
ATOM 614 O O . LEU A 1 83 ? -0.560 -2.775 2.078 1.00 98.44 83 LEU A O 1
ATOM 618 N N . GLN A 1 84 ? -0.820 -1.882 0.044 1.00 98.06 84 GLN A N 1
ATOM 619 C CA . GLN A 1 84 ? -1.370 -3.094 -0.575 1.00 98.06 84 GLN A CA 1
ATOM 620 C C . GLN A 1 84 ? -0.338 -4.212 -0.784 1.00 98.06 84 GLN A C 1
ATOM 622 O O . GLN A 1 84 ? -0.730 -5.376 -0.857 1.00 98.06 84 GLN A O 1
ATOM 627 N N . MET A 1 85 ? 0.956 -3.908 -0.899 1.00 98.25 85 MET A N 1
ATOM 628 C CA . MET A 1 85 ? 2.008 -4.920 -1.067 1.00 98.25 85 MET A CA 1
ATOM 629 C C . MET A 1 85 ? 2.286 -5.695 0.228 1.00 98.25 85 MET A C 1
ATOM 631 O O . MET A 1 85 ? 2.651 -6.867 0.151 1.00 98.25 85 MET A O 1
ATOM 635 N N . VAL A 1 86 ? 2.012 -5.108 1.401 1.00 97.62 86 VAL A N 1
ATOM 636 C CA . VAL A 1 86 ? 2.178 -5.755 2.723 1.00 97.62 86 VAL A CA 1
ATOM 637 C C . VAL A 1 86 ? 1.372 -7.060 2.843 1.00 97.62 86 VAL A C 1
ATOM 639 O O . VAL A 1 86 ? 1.780 -7.973 3.555 1.00 97.62 86 VAL A O 1
ATOM 642 N N . GLN A 1 87 ? 0.268 -7.210 2.097 1.00 95.38 87 GLN A N 1
ATOM 643 C CA . GLN A 1 87 ? -0.521 -8.454 2.078 1.00 95.38 87 GLN A CA 1
ATOM 644 C C . GLN A 1 87 ? 0.205 -9.655 1.438 1.00 95.38 87 GLN A C 1
ATOM 646 O O . GLN A 1 87 ? -0.200 -10.790 1.676 1.00 95.38 87 GLN A O 1
ATOM 651 N N . LEU A 1 88 ? 1.235 -9.405 0.619 1.00 94.75 88 LEU A N 1
ATOM 652 C CA . LEU A 1 88 ? 2.034 -10.421 -0.081 1.00 94.75 88 LEU A CA 1
ATOM 653 C C . LEU A 1 88 ? 3.483 -10.470 0.427 1.00 94.75 88 LEU A C 1
ATOM 655 O O . LEU A 1 88 ? 4.073 -11.543 0.483 1.00 94.75 88 LEU A O 1
ATOM 659 N N . ALA A 1 89 ? 4.038 -9.318 0.809 1.00 93.94 89 ALA A N 1
ATOM 660 C CA . ALA A 1 89 ? 5.396 -9.157 1.315 1.00 93.94 89 ALA A CA 1
ATOM 661 C C . ALA A 1 89 ? 5.372 -8.298 2.599 1.00 93.94 89 ALA A C 1
ATOM 663 O O . ALA A 1 89 ? 5.533 -7.078 2.523 1.00 93.94 89 ALA A O 1
ATOM 664 N N . PRO A 1 90 ? 5.142 -8.892 3.786 1.00 92.81 90 PRO A N 1
ATOM 665 C CA . PRO A 1 90 ? 5.042 -8.165 5.053 1.00 92.81 90 PRO A CA 1
ATOM 666 C C . PRO A 1 90 ? 6.432 -7.787 5.602 1.00 92.81 90 PRO A C 1
ATOM 668 O O . PRO A 1 90 ? 6.840 -8.238 6.669 1.00 92.81 90 PRO A O 1
ATOM 671 N N . PHE A 1 91 ? 7.187 -6.988 4.840 1.00 94.50 91 PHE A N 1
ATOM 672 C CA . PHE A 1 91 ? 8.549 -6.554 5.185 1.00 94.50 91 PHE A CA 1
ATOM 673 C C . PHE A 1 91 ? 8.654 -5.085 5.626 1.00 94.50 91 PHE A C 1
ATOM 675 O O . PHE A 1 91 ? 9.730 -4.670 6.052 1.00 94.50 91 PHE A O 1
ATOM 682 N N . ALA A 1 92 ? 7.570 -4.308 5.540 1.00 94.75 92 ALA A N 1
ATOM 683 C CA . ALA A 1 92 ? 7.501 -2.956 6.100 1.00 94.75 92 ALA A CA 1
ATOM 684 C C . ALA A 1 92 ? 7.598 -2.973 7.636 1.00 94.75 92 ALA A C 1
ATOM 686 O O . ALA A 1 92 ? 7.178 -3.944 8.268 1.00 94.75 92 ALA A O 1
ATOM 687 N N . SER A 1 93 ? 8.062 -1.883 8.255 1.00 95.62 93 SER A N 1
ATOM 688 C CA . SER A 1 93 ? 7.883 -1.708 9.700 1.00 95.62 93 SER A CA 1
ATOM 689 C C . SER A 1 93 ? 6.444 -1.305 10.025 1.00 95.62 93 SER A C 1
ATOM 691 O O . SER A 1 93 ? 5.813 -0.547 9.284 1.00 95.62 93 SER A O 1
ATOM 693 N N . ALA A 1 94 ? 5.937 -1.735 11.183 1.00 97.19 94 ALA A N 1
ATOM 694 C CA . ALA A 1 94 ? 4.700 -1.187 11.737 1.00 97.19 94 ALA A CA 1
ATOM 695 C C . ALA A 1 94 ? 4.814 0.338 11.959 1.00 97.19 94 ALA A C 1
ATOM 697 O O . ALA A 1 94 ? 3.860 1.066 11.688 1.00 97.19 94 ALA A O 1
ATOM 698 N N . ASP A 1 95 ? 5.991 0.835 12.365 1.00 97.25 95 ASP A N 1
ATOM 699 C CA . ASP A 1 95 ? 6.272 2.269 12.533 1.00 97.25 95 ASP A CA 1
ATOM 700 C C . ASP A 1 95 ? 6.120 3.074 11.237 1.00 97.25 95 ASP A C 1
ATOM 702 O O . ASP A 1 95 ? 5.580 4.178 11.278 1.00 97.25 95 ASP A O 1
ATOM 706 N N . ASP A 1 96 ? 6.511 2.514 10.088 1.00 95.56 96 ASP A N 1
ATOM 707 C CA . ASP A 1 96 ? 6.358 3.183 8.789 1.00 95.56 96 ASP A CA 1
ATOM 708 C C . ASP A 1 96 ? 4.885 3.238 8.353 1.00 95.56 96 ASP A C 1
ATOM 710 O O . ASP A 1 96 ? 4.475 4.140 7.626 1.00 95.56 96 ASP A O 1
ATOM 714 N N . VAL A 1 97 ? 4.063 2.286 8.810 1.00 97.44 97 VAL A N 1
ATOM 715 C CA . VAL A 1 97 ? 2.639 2.174 8.460 1.00 97.44 97 VAL A CA 1
ATOM 716 C C . VAL A 1 97 ? 1.740 3.030 9.362 1.00 97.44 97 VAL A C 1
ATOM 718 O O . VAL A 1 97 ? 0.773 3.623 8.870 1.00 97.44 97 VAL A O 1
ATOM 721 N N . ARG A 1 98 ? 2.047 3.143 10.665 1.00 97.56 98 ARG A N 1
ATOM 722 C CA . ARG A 1 98 ? 1.233 3.880 11.658 1.00 97.56 98 ARG A CA 1
ATOM 723 C C . ARG A 1 98 ? 0.818 5.302 11.230 1.00 97.56 98 ARG A C 1
ATOM 725 O O . ARG A 1 98 ? -0.361 5.620 11.406 1.00 97.56 98 ARG A O 1
ATOM 732 N N . PRO A 1 99 ? 1.681 6.157 10.636 1.00 97.56 99 PRO A N 1
ATOM 733 C CA . PRO A 1 99 ? 1.297 7.507 10.204 1.00 97.56 99 PRO A CA 1
ATOM 734 C C . PRO A 1 99 ? 0.116 7.542 9.223 1.00 97.56 99 PRO A C 1
ATOM 736 O O . PRO A 1 99 ? -0.628 8.521 9.170 1.00 97.56 99 PRO A O 1
ATOM 739 N N . PHE A 1 100 ? -0.096 6.468 8.459 1.00 98.25 100 PHE A N 1
ATOM 740 C CA . PHE A 1 100 ? -1.137 6.400 7.437 1.00 98.25 100 PHE A CA 1
ATOM 741 C C . PHE A 1 100 ? -2.520 6.010 7.979 1.00 98.25 100 PHE A C 1
ATOM 743 O O . PHE A 1 100 ? -3.522 6.222 7.288 1.00 98.25 100 PHE A O 1
ATOM 750 N N . LEU A 1 101 ? -2.611 5.543 9.231 1.00 98.19 101 LEU A N 1
ATOM 751 C CA . LEU A 1 101 ? -3.873 5.216 9.912 1.00 98.19 101 LEU A CA 1
ATOM 752 C C . LEU A 1 101 ? -4.830 6.414 10.003 1.00 98.19 101 LEU A C 1
ATOM 754 O O . LEU A 1 101 ? -6.044 6.236 9.954 1.00 98.19 101 LEU A O 1
ATOM 758 N N . THR A 1 102 ? -4.304 7.640 10.083 1.00 97.25 102 THR A N 1
ATOM 759 C CA . THR A 1 102 ? -5.084 8.891 10.175 1.00 97.25 102 THR A CA 1
ATOM 760 C C . THR A 1 102 ? -5.115 9.687 8.863 1.00 97.25 102 THR A C 1
ATOM 762 O O . THR A 1 102 ? -5.668 10.787 8.807 1.00 97.25 102 THR A O 1
ATOM 765 N N . HIS A 1 103 ? -4.570 9.138 7.771 1.00 98.00 103 HIS A N 1
ATOM 766 C CA . HIS A 1 103 ? -4.411 9.847 6.501 1.00 98.00 103 HIS A CA 1
ATOM 767 C C . HIS A 1 103 ? -5.741 10.365 5.907 1.00 98.00 103 HIS A C 1
ATOM 769 O O . HIS A 1 103 ? -6.780 9.701 5.945 1.00 98.00 103 HIS A O 1
ATOM 775 N N . LYS A 1 104 ? -5.712 11.543 5.264 1.00 96.88 104 LYS A N 1
ATOM 776 C CA . LYS A 1 104 ? -6.909 12.230 4.731 1.00 96.88 104 LYS A CA 1
ATOM 777 C C . LYS A 1 104 ? -7.750 11.376 3.765 1.00 96.88 104 LYS A C 1
ATOM 779 O O . LYS A 1 104 ? -8.979 11.392 3.835 1.00 96.88 104 LYS A O 1
ATOM 784 N N . ARG A 1 105 ? -7.116 10.589 2.882 1.00 97.44 105 ARG A N 1
ATOM 785 C CA . ARG A 1 105 ? -7.822 9.682 1.953 1.00 97.44 105 ARG A CA 1
ATOM 786 C C . ARG A 1 105 ? -8.182 8.369 2.643 1.00 97.44 105 ARG A C 1
ATOM 788 O O . ARG A 1 105 ? -7.299 7.620 3.047 1.00 97.44 105 ARG A O 1
ATOM 795 N N . THR A 1 106 ? -9.475 8.055 2.659 1.00 98.06 106 THR A N 1
ATOM 796 C CA . THR A 1 106 ? -10.053 6.851 3.271 1.00 98.06 106 THR A CA 1
ATOM 797 C C . THR A 1 106 ? -9.387 5.548 2.832 1.00 98.06 106 THR A C 1
ATOM 799 O O . THR A 1 106 ? -9.094 4.722 3.686 1.00 98.06 106 THR A O 1
ATOM 802 N N . LEU A 1 107 ? -9.095 5.360 1.538 1.00 98.06 107 LEU A N 1
ATOM 803 C CA . LEU A 1 107 ? -8.460 4.121 1.061 1.00 98.06 107 LEU A CA 1
ATOM 804 C C . LEU A 1 107 ? -7.054 3.905 1.639 1.00 98.06 107 LEU A C 1
ATOM 806 O O . LEU A 1 107 ? -6.694 2.765 1.903 1.00 98.06 107 LEU A O 1
ATOM 810 N N . VAL A 1 108 ? -6.296 4.975 1.893 1.00 98.50 108 VAL A N 1
ATOM 811 C CA . VAL A 1 108 ? -4.981 4.870 2.543 1.00 98.50 108 VAL A CA 1
ATOM 812 C C . VAL A 1 108 ? -5.144 4.399 3.990 1.00 98.50 108 VAL A C 1
ATOM 814 O O . VAL A 1 108 ? -4.487 3.439 4.365 1.00 98.50 108 VAL A O 1
ATOM 817 N N . ARG A 1 109 ? -6.092 4.958 4.765 1.00 98.56 109 ARG A N 1
ATOM 818 C CA . ARG A 1 109 ? -6.383 4.474 6.135 1.00 98.56 109 ARG A CA 1
ATOM 819 C C . ARG A 1 109 ? -6.797 3.002 6.158 1.00 98.56 109 ARG A C 1
ATOM 821 O O . ARG A 1 109 ? -6.326 2.242 6.993 1.00 98.56 109 ARG A O 1
ATOM 828 N N . VAL A 1 110 ? -7.662 2.600 5.223 1.00 98.62 110 VAL A N 1
ATOM 829 C CA . VAL A 1 110 ? -8.157 1.216 5.093 1.00 98.62 110 VAL A CA 1
ATOM 830 C C . VAL A 1 110 ? -7.013 0.226 4.874 1.00 98.62 110 VAL A C 1
ATOM 832 O O . VAL A 1 110 ? -7.005 -0.841 5.482 1.00 98.62 110 VAL A O 1
ATOM 835 N N . TRP A 1 111 ? -6.049 0.565 4.016 1.00 98.50 111 TRP A N 1
ATOM 836 C CA . TRP A 1 111 ? -4.903 -0.304 3.747 1.00 98.50 111 TRP A CA 1
ATOM 837 C C . TRP A 1 111 ? -3.771 -0.155 4.769 1.00 98.50 111 TRP A C 1
ATOM 839 O O . TRP A 1 111 ? -3.041 -1.115 4.975 1.00 98.50 111 TRP A O 1
ATOM 849 N N . ALA A 1 112 ? -3.677 0.971 5.480 1.00 98.56 112 ALA A N 1
ATOM 850 C CA . ALA A 1 112 ? -2.809 1.103 6.649 1.00 98.56 112 ALA A CA 1
ATOM 851 C C . ALA A 1 112 ? -3.275 0.194 7.799 1.00 98.56 112 ALA A C 1
ATOM 853 O O . ALA A 1 112 ? -2.446 -0.442 8.439 1.00 98.56 112 ALA A O 1
ATOM 854 N N . LEU A 1 113 ? -4.592 0.061 8.011 1.00 98.62 113 LEU A N 1
ATOM 855 C CA . LEU A 1 113 ? -5.152 -0.895 8.972 1.00 98.62 113 LEU A CA 1
ATOM 856 C C . LEU A 1 113 ? -4.879 -2.354 8.563 1.00 98.62 113 LEU A C 1
ATOM 858 O O . LEU A 1 113 ? -4.467 -3.147 9.402 1.00 98.62 113 LEU A O 1
ATOM 862 N N . ASP A 1 114 ? -5.072 -2.706 7.284 1.00 98.50 114 ASP A N 1
ATOM 863 C CA . ASP A 1 114 ? -4.762 -4.055 6.769 1.00 98.50 114 ASP A CA 1
ATOM 864 C C . ASP A 1 114 ? -3.267 -4.390 6.891 1.00 98.50 114 ASP A C 1
ATOM 866 O O . ASP A 1 114 ? -2.917 -5.491 7.307 1.00 98.50 114 ASP A O 1
ATOM 870 N N . ALA A 1 115 ? -2.390 -3.429 6.590 1.00 98.38 115 ALA A N 1
ATOM 871 C CA . ALA A 1 115 ? -0.951 -3.576 6.762 1.00 98.38 115 ALA A CA 1
ATOM 872 C C . ALA A 1 115 ? -0.566 -3.729 8.244 1.00 98.38 115 ALA A C 1
ATOM 874 O O . ALA A 1 115 ? 0.140 -4.675 8.585 1.00 98.38 115 ALA A O 1
ATOM 875 N N . LEU A 1 116 ? -1.071 -2.871 9.140 1.00 98.44 116 LEU A N 1
ATOM 876 C CA . LEU A 1 116 ? -0.788 -2.974 10.576 1.00 98.44 116 LEU A CA 1
ATOM 877 C C . LEU A 1 116 ? -1.255 -4.319 11.149 1.00 98.44 116 LEU A C 1
ATOM 879 O O . LEU A 1 116 ? -0.507 -4.946 11.887 1.00 98.44 116 LEU A O 1
ATOM 883 N N . ALA A 1 117 ? -2.431 -4.812 10.751 1.00 97.88 117 ALA A N 1
ATOM 884 C CA . ALA A 1 117 ? -2.955 -6.105 11.199 1.00 97.88 117 ALA A CA 1
ATOM 885 C C . ALA A 1 117 ? -2.046 -7.301 10.869 1.00 97.88 117 ALA A C 1
ATOM 887 O O . ALA A 1 117 ? -2.084 -8.310 11.565 1.00 97.88 117 ALA A O 1
ATOM 888 N N . ARG A 1 118 ? -1.208 -7.186 9.831 1.00 96.56 118 ARG A N 1
ATOM 889 C CA . ARG A 1 118 ? -0.237 -8.217 9.427 1.00 96.56 118 ARG A CA 1
ATOM 890 C C . ARG A 1 118 ? 1.119 -8.068 10.111 1.00 96.56 118 ARG A C 1
ATOM 892 O O . ARG A 1 118 ? 1.822 -9.059 10.272 1.00 96.56 118 ARG A O 1
ATOM 899 N N . LEU A 1 119 ? 1.496 -6.839 10.460 1.00 97.38 119 LEU A N 1
ATOM 900 C CA . LEU A 1 119 ? 2.810 -6.495 11.015 1.00 97.38 119 LEU A CA 1
ATOM 901 C C . LEU A 1 119 ? 2.816 -6.473 12.553 1.00 97.38 119 LEU A C 1
ATOM 903 O O . LEU A 1 119 ? 3.832 -6.779 13.169 1.00 97.38 119 LEU A O 1
ATOM 907 N N . ALA A 1 120 ? 1.687 -6.109 13.162 1.00 97.56 120 ALA A N 1
ATOM 908 C CA . ALA A 1 120 ? 1.484 -5.953 14.599 1.00 97.56 120 ALA A CA 1
ATOM 909 C C . ALA A 1 120 ? 0.013 -6.279 14.967 1.00 97.56 120 ALA A C 1
ATOM 911 O O . ALA A 1 120 ? -0.762 -5.371 15.281 1.00 97.56 120 ALA A O 1
ATOM 912 N N . PRO A 1 121 ? -0.409 -7.560 14.911 1.00 96.44 121 PRO A N 1
ATOM 913 C CA . PRO A 1 121 ? -1.809 -7.955 15.110 1.00 96.44 121 PRO A CA 1
ATOM 914 C C . PRO A 1 121 ? -2.379 -7.519 16.470 1.00 96.44 121 PRO A C 1
ATOM 916 O O . PRO A 1 121 ? -3.498 -7.011 16.518 1.00 96.44 121 PRO A O 1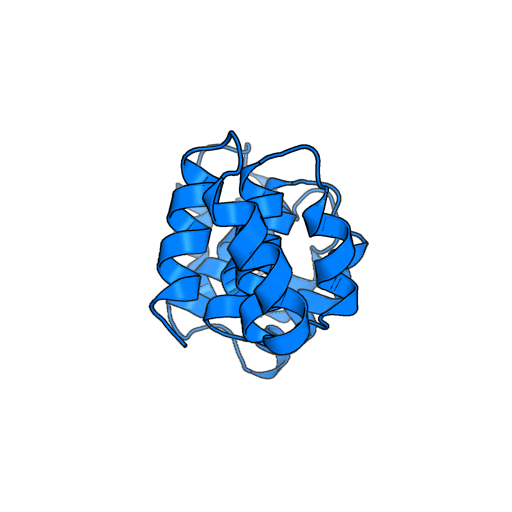
ATOM 919 N N . ASP A 1 122 ? -1.596 -7.626 17.549 1.00 97.00 122 ASP A N 1
ATOM 920 C CA . ASP A 1 122 ? -2.010 -7.221 18.903 1.00 97.00 122 ASP A CA 1
ATOM 921 C C . ASP A 1 122 ? -2.303 -5.712 19.007 1.00 97.00 122 ASP A C 1
ATOM 923 O O . ASP A 1 122 ? -3.198 -5.291 19.739 1.00 97.00 122 ASP A O 1
ATOM 927 N N . GLU A 1 123 ? -1.572 -4.884 18.252 1.00 97.06 123 GLU A N 1
ATOM 928 C CA . GLU A 1 123 ? -1.798 -3.435 18.176 1.00 97.06 123 GLU A CA 1
ATOM 929 C C . GLU A 1 123 ? -3.010 -3.103 17.295 1.00 97.06 123 GLU A C 1
ATOM 931 O O . GLU A 1 123 ? -3.784 -2.190 17.590 1.00 97.06 123 GLU A O 1
ATOM 936 N N . ALA A 1 124 ? -3.195 -3.859 16.212 1.00 97.81 124 ALA A N 1
ATOM 937 C CA . ALA A 1 124 ? -4.293 -3.660 15.280 1.00 97.81 124 ALA A CA 1
ATOM 938 C C . ALA A 1 124 ? -5.649 -4.119 15.832 1.00 97.81 124 ALA A C 1
ATOM 940 O O . ALA A 1 124 ? -6.662 -3.545 15.440 1.00 97.81 124 ALA A O 1
ATOM 941 N N . ALA A 1 125 ? -5.699 -5.109 16.728 1.00 98.06 125 ALA A N 1
ATOM 942 C CA . ALA A 1 125 ? -6.939 -5.670 17.272 1.00 98.06 125 ALA A CA 1
ATOM 943 C C . ALA A 1 125 ? -7.961 -4.610 17.764 1.00 98.06 125 ALA A C 1
ATOM 945 O O . ALA A 1 125 ? -9.058 -4.560 17.200 1.00 98.06 125 ALA A O 1
ATOM 946 N N . PRO A 1 126 ? -7.634 -3.691 18.701 1.00 97.94 126 PRO A N 1
ATOM 947 C CA . PRO A 1 126 ? -8.577 -2.651 19.138 1.00 97.94 126 PRO A CA 1
ATOM 948 C C . PRO A 1 126 ? -8.941 -1.648 18.027 1.00 97.94 126 PRO A C 1
ATOM 950 O O . PRO A 1 126 ? -10.022 -1.057 18.044 1.00 97.94 126 PRO A O 1
ATOM 953 N N . LEU A 1 127 ? -8.062 -1.450 17.037 1.00 98.25 127 LEU A N 1
ATOM 954 C CA . LEU A 1 127 ? -8.339 -0.590 15.883 1.00 98.25 127 LEU A CA 1
ATOM 955 C C . LEU A 1 127 ? -9.296 -1.265 14.893 1.00 98.25 127 LEU A C 1
ATOM 957 O O . LEU A 1 127 ? -10.139 -0.586 14.311 1.00 98.25 127 LEU A O 1
ATOM 961 N N . ILE A 1 128 ? -9.200 -2.586 14.722 1.00 98.44 128 ILE A N 1
ATOM 962 C CA . ILE A 1 128 ? -10.129 -3.395 13.926 1.00 98.44 128 ILE A CA 1
ATOM 963 C C . ILE A 1 128 ? -11.517 -3.370 14.570 1.00 98.44 128 ILE A C 1
ATOM 965 O O . ILE A 1 128 ? -12.488 -3.129 13.855 1.00 98.44 128 ILE A O 1
ATOM 969 N N . GLU A 1 129 ? -11.613 -3.547 15.893 1.00 98.12 129 GLU A N 1
ATOM 970 C CA . GLU A 1 129 ? -12.880 -3.439 16.631 1.00 98.12 129 GLU A CA 1
ATOM 971 C C . GLU A 1 129 ? -13.543 -2.072 16.408 1.00 98.12 129 GLU A C 1
ATOM 973 O O . GLU A 1 129 ? -14.678 -2.011 15.935 1.00 98.12 129 GLU A O 1
ATOM 978 N N . ALA A 1 130 ? -12.818 -0.971 16.636 1.00 97.94 130 ALA A N 1
ATOM 979 C CA . ALA A 1 130 ? -13.333 0.380 16.392 1.00 97.94 130 ALA A CA 1
ATOM 980 C C . ALA A 1 130 ? -13.713 0.621 14.913 1.00 97.94 130 ALA A C 1
ATOM 982 O O . ALA A 1 130 ? -14.683 1.319 14.608 1.00 97.94 130 ALA A O 1
ATOM 983 N N . ALA A 1 131 ? -12.972 0.024 13.976 1.00 98.12 131 ALA A N 1
ATOM 984 C CA . ALA A 1 131 ? -13.206 0.153 12.542 1.00 98.12 131 ALA A CA 1
ATOM 985 C C . ALA A 1 131 ? -14.460 -0.592 12.038 1.00 98.12 131 ALA A C 1
ATOM 987 O O . ALA A 1 131 ? -14.905 -0.326 10.915 1.00 98.12 131 ALA A O 1
ATOM 988 N N . LEU A 1 132 ? -15.067 -1.480 12.839 1.00 98.19 132 LEU A N 1
ATOM 989 C CA . LEU A 1 132 ? -16.350 -2.119 12.512 1.00 98.19 132 LEU A CA 1
ATOM 990 C C . LEU A 1 132 ? -17.505 -1.109 12.441 1.00 98.19 132 LEU A C 1
ATOM 992 O O . LEU A 1 132 ? -18.411 -1.314 11.629 1.00 98.19 132 LEU A O 1
ATOM 996 N N . ASP A 1 133 ? -17.422 -0.009 13.198 1.00 97.94 133 ASP A N 1
ATOM 997 C CA . ASP A 1 133 ? -18.425 1.064 13.276 1.00 97.94 133 ASP A CA 1
ATOM 998 C C . ASP A 1 133 ? -18.008 2.369 12.555 1.00 97.94 133 ASP A C 1
ATOM 1000 O O . ASP A 1 133 ? -18.763 3.343 12.539 1.00 97.94 133 ASP A O 1
ATOM 1004 N N . ASP A 1 134 ? -16.840 2.401 11.894 1.00 98.12 134 ASP A N 1
ATOM 1005 C CA . ASP A 1 134 ? -16.345 3.575 11.149 1.00 98.12 134 ASP A C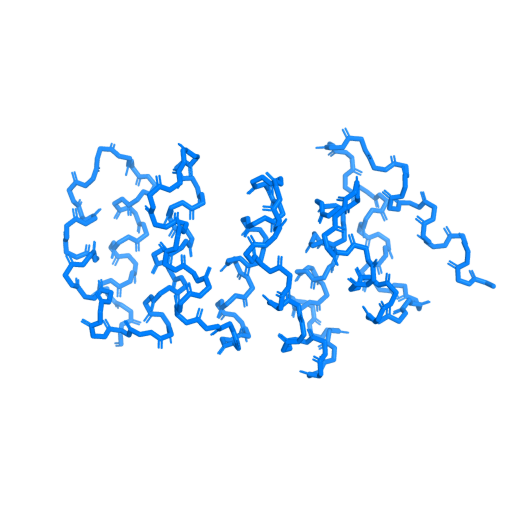A 1
ATOM 1006 C C . ASP A 1 134 ? -17.377 4.060 10.101 1.00 98.12 134 ASP A C 1
ATOM 1008 O O . ASP A 1 134 ? -17.977 3.237 9.403 1.00 98.12 134 ASP A O 1
ATOM 1012 N N . PRO A 1 135 ? -17.598 5.376 9.907 1.00 97.06 135 PRO A N 1
ATOM 1013 C CA . PRO A 1 135 ? -18.581 5.892 8.945 1.00 97.06 135 PRO A CA 1
ATOM 1014 C C . PRO A 1 135 ? -18.345 5.442 7.487 1.00 97.06 135 PRO A C 1
ATOM 1016 O O . PRO A 1 135 ? -19.298 5.320 6.708 1.00 97.06 135 PRO A O 1
ATOM 1019 N N . SER A 1 136 ? -17.110 5.118 7.103 1.00 97.88 136 SER A N 1
ATOM 1020 C CA . SER A 1 136 ? -16.748 4.564 5.799 1.00 97.88 136 SER A CA 1
ATOM 1021 C C . SER A 1 136 ? -17.169 3.103 5.649 1.00 97.88 136 SER A C 1
ATOM 1023 O O . SER A 1 136 ? -16.622 2.199 6.280 1.00 97.88 136 SER A O 1
ATOM 1025 N N . ALA A 1 137 ? -18.051 2.833 4.683 1.00 98.06 137 ALA A N 1
ATOM 1026 C CA . ALA A 1 137 ? -18.417 1.466 4.310 1.00 98.06 137 ALA A CA 1
ATOM 1027 C C . ALA A 1 1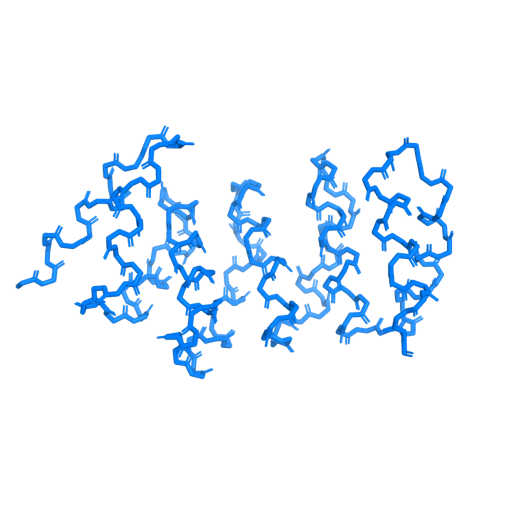37 ? -17.202 0.603 3.904 1.00 98.06 137 ALA A C 1
ATOM 1029 O O . ALA A 1 137 ? -17.194 -0.597 4.178 1.00 98.06 137 ALA A O 1
ATOM 1030 N N . ALA A 1 138 ? -16.167 1.206 3.303 1.00 97.56 138 ALA A N 1
ATOM 1031 C CA . ALA A 1 138 ? -14.934 0.510 2.933 1.00 97.56 138 ALA A CA 1
ATOM 1032 C C . ALA A 1 138 ? -14.084 0.127 4.157 1.00 97.56 138 ALA A C 1
ATOM 1034 O O . ALA A 1 138 ? -13.467 -0.936 4.153 1.00 97.56 138 ALA A O 1
ATOM 1035 N N . MET A 1 139 ? -14.090 0.957 5.209 1.00 98.50 139 MET A N 1
ATOM 1036 C CA . MET A 1 139 ? -13.402 0.648 6.465 1.00 98.50 139 MET A CA 1
ATOM 1037 C C . MET A 1 139 ? -14.111 -0.491 7.194 1.00 98.50 139 MET A C 1
ATOM 1039 O O . MET A 1 139 ? -13.490 -1.524 7.426 1.00 98.50 139 MET A O 1
ATOM 1043 N N . ARG A 1 140 ? -15.434 -0.393 7.395 1.00 98.50 140 ARG A N 1
ATOM 1044 C CA . ARG A 1 140 ? -16.222 -1.480 8.007 1.00 98.50 140 ARG A CA 1
ATOM 1045 C C . ARG A 1 140 ? -16.098 -2.803 7.245 1.00 98.50 140 ARG A C 1
ATOM 1047 O O . ARG A 1 140 ? -16.089 -3.871 7.849 1.00 98.50 140 ARG A O 1
ATOM 1054 N N . ALA A 1 141 ? -16.025 -2.755 5.911 1.00 97.88 141 ALA A N 1
ATOM 1055 C CA . ALA A 1 141 ? -15.832 -3.948 5.083 1.00 97.88 141 ALA A CA 1
ATOM 1056 C C . ALA A 1 141 ? -14.454 -4.593 5.293 1.00 97.88 141 ALA A C 1
ATOM 1058 O O . ALA A 1 141 ? -14.380 -5.814 5.421 1.00 97.88 141 ALA A O 1
ATOM 1059 N N . ARG A 1 142 ? -13.384 -3.791 5.374 1.00 97.56 142 ARG A N 1
ATOM 1060 C CA . ARG A 1 142 ? -12.034 -4.287 5.668 1.00 97.56 142 ARG A CA 1
ATOM 1061 C C . ARG A 1 142 ? -11.918 -4.811 7.099 1.00 97.56 142 ARG A C 1
ATOM 1063 O O . ARG A 1 142 ? -11.408 -5.908 7.280 1.00 97.56 142 ARG A O 1
ATOM 1070 N N . ALA A 1 143 ? -12.441 -4.078 8.080 1.00 97.81 143 ALA A N 1
ATOM 1071 C CA . ALA A 1 143 ? -12.445 -4.477 9.485 1.00 97.81 143 ALA A CA 1
ATOM 1072 C C . ALA A 1 143 ? -13.115 -5.844 9.688 1.00 97.81 143 ALA A C 1
ATOM 1074 O O . ALA A 1 143 ? -12.527 -6.722 10.309 1.00 97.81 143 ALA A O 1
ATOM 1075 N N . ARG A 1 144 ? -14.281 -6.079 9.064 1.00 98.06 144 ARG A N 1
ATOM 1076 C CA . ARG A 1 144 ? -14.929 -7.403 9.077 1.00 98.06 144 ARG A CA 1
ATOM 1077 C C . ARG A 1 144 ? -14.051 -8.504 8.485 1.00 98.06 144 ARG A C 1
ATOM 1079 O O . ARG A 1 144 ? -13.996 -9.575 9.066 1.00 98.06 144 ARG A O 1
ATOM 1086 N N . ALA A 1 145 ? -13.374 -8.251 7.363 1.00 96.62 145 ALA A N 1
ATOM 1087 C CA . ALA A 1 145 ? -12.501 -9.246 6.738 1.00 96.62 145 ALA A CA 1
ATOM 1088 C C . ALA A 1 145 ? -11.294 -9.609 7.625 1.00 96.62 145 ALA A C 1
ATOM 1090 O O . ALA A 1 145 ? -10.924 -10.778 7.688 1.00 96.62 145 ALA A O 1
ATOM 1091 N N . LEU A 1 146 ? -10.720 -8.625 8.328 1.00 96.12 146 LEU A N 1
ATOM 1092 C CA . LEU A 1 146 ? -9.621 -8.829 9.277 1.00 96.12 146 LEU A CA 1
ATOM 1093 C C . LEU A 1 146 ? -10.091 -9.577 10.537 1.00 96.12 146 LEU A C 1
ATOM 1095 O O . LEU A 1 146 ? -9.479 -10.569 10.920 1.00 96.12 146 LEU A O 1
ATOM 1099 N N . ALA A 1 147 ? -11.224 -9.171 11.120 1.00 93.06 147 ALA A N 1
ATOM 1100 C CA . ALA A 1 147 ? -11.801 -9.786 12.321 1.00 93.06 147 ALA A CA 1
ATOM 1101 C C . ALA A 1 147 ? -12.240 -11.254 12.135 1.00 93.06 147 ALA A C 1
ATOM 1103 O O . ALA A 1 147 ? -12.414 -11.972 13.115 1.00 93.06 147 ALA A O 1
ATOM 1104 N N . THR A 1 148 ? -12.439 -11.710 10.892 1.00 86.50 148 THR A N 1
ATOM 1105 C CA . THR A 1 148 ? -12.794 -13.106 10.568 1.00 86.50 148 THR A CA 1
ATOM 1106 C C . THR A 1 148 ? -11.632 -13.936 10.013 1.00 86.50 148 THR A C 1
ATOM 1108 O O . THR A 1 148 ? -11.853 -15.081 9.627 1.00 86.50 148 THR A O 1
ATOM 1111 N N . GLY A 1 149 ? -10.431 -13.360 9.890 1.00 67.75 149 GLY A N 1
ATOM 1112 C CA . GLY A 1 149 ? -9.320 -13.925 9.111 1.00 67.75 149 GLY A CA 1
ATOM 1113 C C . GLY A 1 149 ? -7.991 -14.040 9.858 1.00 67.75 149 GLY A C 1
ATOM 1114 O O . GLY A 1 149 ? -6.952 -13.964 9.205 1.00 67.75 149 GLY A O 1
ATOM 1115 N N . SER A 1 150 ? -8.033 -14.158 11.191 1.00 50.03 150 SER A N 1
ATOM 1116 C CA . SER A 1 150 ? -6.868 -14.414 12.061 1.00 50.03 150 SER A CA 1
ATOM 1117 C C . SER A 1 150 ? -6.503 -15.899 12.104 1.00 50.03 150 SER A C 1
ATOM 1119 O O . SER A 1 150 ? -7.435 -16.705 12.323 1.00 50.03 150 SER A O 1
#

=== Feature glossary ===
Feature key, reading from the visual/contextual features back to the raw sequence:

Rendered structure images. Structure images are PyMOL renders from six orthogonal camera directions. Cartoon representation draws helices as coils and strands as arrows; sticks shows the backbone as bonds; surface shows the solvent-excluded envelope. Rainbow coloring maps sequence position to hue (blue→red, N→C); chain coloring assigns a distinct color per polypeptide.

Contact-map, Ramachandran, and PAE plots. Three diagnostic plots accompany the record. The Cα contact map visualizes the tertiary structure as a 2D adjacency matrix (8 Å cutoff, sequence-local contacts suppressed). The Ramachandran plot shows the distribution of backbone (φ, ψ) torsions, with points in the α and β basins reflecting secondary structure content. The PAE plot shows AlphaFold's inter-residue confidence as a color matrix.

InterPro / GO / CATH / organism. The annotation block draws on four external resources. InterPro: which protein families and domains the sequence belongs to. GO: standardized terms for what the protein does, what process it participates in, and where in the cell it acts. CATH: which structural fold it has in the CATH hierarchy. Organism: the species of origin.

Nearest PDB structures. Structural nearest neighbors (via Foldseek easy-search vs the PDB). Reported per hit: target PDB id, E-value, and alignment TM-score. A TM-score above ~0.5 is the conventional threshold for 'same fold'.

Predicted aligned error. Predicted aligned error is AlphaFold's pairwise confidence. Unlike pLDDT (per-residue), PAE is per-residue-pair and captures whether two parts of the structure are correctly placed relative to each other. Units are ångströms of expected positional error.

Solvent-accessible surface area. SASA measures how much of the protein is reachable by solvent. It is computed by rolling a water-sized probe over the atomic surface and summing the exposed area (Å²). Per-residue SASA distinguishes core (buried, low SASA) from surface (exposed, high SASA) residues; total SASA is a whole-molecule size measure.

B-factor. Crystallographic B-factors measure how much each atom's electron density is smeared out, in Å². They rise in mobile loops and surface residues and fall in the buried interior. In AlphaFold models this column is repurposed to hold pLDDT instead.

pLDDT. For AlphaFold models, the B-factor field carries pLDDT — the model's own estimate of local accuracy on a 0–100 scale. Regions with pLDDT<50 should be treated as essentially unmodeled; they often correspond to intrinsically disordered segments.

Backbone torsions (φ/ψ). φ (phi) and ψ (psi) are the two rotatable backbone dihedrals per residue: φ is the C(i-1)–N–Cα–C torsion, ψ is the N–Cα–C–N(i+1) torsion, both in degrees on (−180°, 180°]. α-helical residues cluster near (−60°, −45°); β-strand residues near (−120°, +130°). A Ramachandran plot is simply a scatter of (φ, ψ) for every residue.

Radius of gyration, Cα contacts, bounding box. Radius of gyration (Rg) is the root-mean-square distance of Cα atoms from their centroid — a single number for overall size and compactness. A globular domain of N residues has Rg ≈ 2.2·N^0.38 Å; an extended or disordered chain has a much larger Rg. The Cα contact count is the number of residue pairs whose Cα atoms are within 8 Å and are more than four positions apart in sequence — a standard proxy for tertiary packing density. The bounding box is the smallest axis-aligned box enclosing all Cα atoms.

Secondary structure (3-state, P-SEA). Three-state secondary structure (P-SEA) collapses the eight DSSP classes into helix (a), strand (b), and coil (c). P-SEA assigns these from Cα geometry alone — distances and angles — without requiring backbone oxygens, so it works on any Cα trace.

Secondary structure (8-state, DSSP). Secondary structure is the local, repeating backbone conformation. DSSP classifies it into eight states by reading the hydrogen-bond network: three helix types (H, G, I), two β types (E, B), two non-regular types (T, S), and unstructured coil (-).

Foldseek 3Di. The Foldseek 3Di string encodes local tertiary geometry as a 20-letter alphabet — one character per residue — derived from the relative positions of nearby Cα atoms. Unlike the amino-acid sequence, 3Di is a direct function of the 3D structure, so two proteins with the same fold have similar 3Di strings even at low sequence identity.

mmCIF coordinates. Structure co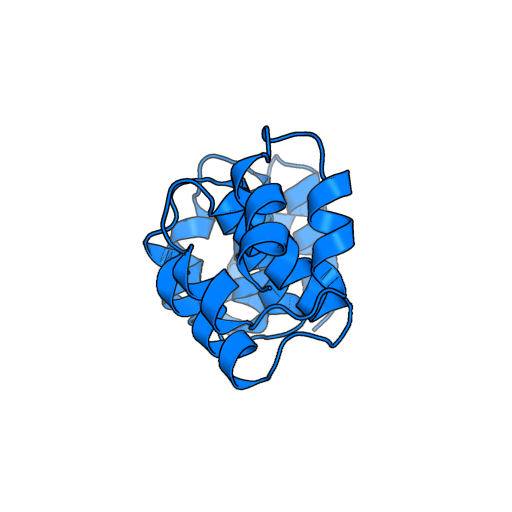ordinates are given as an mmCIF _atom_site loop: one row per ato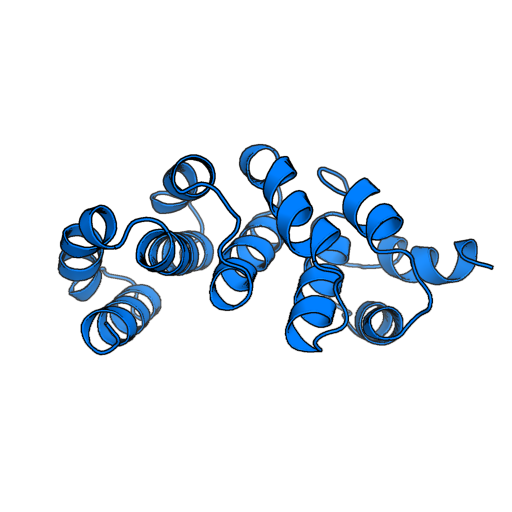m with element, residue name, chain id, sequence number, and x/y/z position in Å. Only the four main-chain atoms per residue are included here; side chains are omitted to keep the record compact.

Sequence. This is the polypeptide sequence — one letter per residue, N-terminus first. Length ranges from a few dozen residues for small domains to over a thousand for large multi-domain proteins.